Protein AF-A0A8B7P817-F1 (afdb_monomer)

pLDDT: mean 88.49, std 10.64, range [47.16, 96.56]

Solvent-accessible surface area (backbone atoms only — not comparable to full-atom values): 8022 Å² total; per-residue (Å²): 140,84,83,77,85,79,81,75,79,84,74,79,80,84,75,86,81,74,83,70,94,72,77,90,45,73,64,59,56,53,50,53,60,58,73,62,47,86,81,66,73,79,78,80,78,91,79,82,79,86,47,76,65,55,48,48,52,53,50,52,54,52,50,51,56,47,53,52,50,35,70,76,41,69,85,46,61,67,57,47,52,53,45,27,50,50,30,46,75,71,67,39,52,73,57,20,50,54,45,50,54,57,41,37,77,71,48,69,82,45,62,67,58,56,52,53,50,53,52,48,52,65,75,62,65,127

Mean predicted aligned error: 10.17 Å

Foldseek 3Di:
DDDDDDDDDDDPDDDDPPDDPDDDDPVNVVVVVVVVCVPDDDDDDDDDDDDPVSVVVVVVVVLVVLVVVCVVPVLPVVSLLVNLVVCVVVVNNVVSVVSLVSNCVNPVPDVVSVVSNVVSCVVVPD

Secondary structure (DSSP, 8-state):
--PPP-----PPPPPP-SPPSSPPPHHHHHHHHHHT-TT-PPPPP-PPP-SHHHHHHHHHHHHHHHHHHHHH-TT-HHHHHHHHHHHHHTT-HHHHHHHHHHHHHHHTT-HHHHHHHHHHHHHT--

Organism: Hyalella azteca (NCBI:txid294128)

Radius of gyration: 30.12 Å; Cα contacts (8 Å, |Δi|>4): 49; chains: 1; bounding box: 58×79×75 Å

Nearest PDB structures (foldseek):
  8c6j-assembly1_S  TM=9.158E-01  e=7.369E-11  Homo sapiens
  5yzg-assembly1_J  TM=9.350E-01  e=2.328E-10  Homo sapiens
  9fmd-assembly1_J  TM=8.862E-01  e=1.387E-10  Homo sapiens
  7w5a-assembly1_J  TM=9.325E-01  e=1.100E-09  Homo sapiens
  7w5b-assembly1_J  TM=9.325E-01  e=1.100E-09  Homo sapiens

Structure (mmCIF, N/CA/C/O backbone):
data_AF-A0A8B7P817-F1
#
_entry.id   AF-A0A8B7P817-F1
#
loop_
_atom_site.group_PDB
_atom_site.id
_atom_site.type_symbol
_atom_site.label_atom_id
_atom_site.label_alt_id
_atom_site.label_comp_id
_atom_site.label_asym_id
_atom_site.label_entity_id
_atom_site.label_seq_id
_atom_site.pdbx_PDB_ins_code
_atom_site.Cartn_x
_atom_site.Cartn_y
_atom_site.Cartn_z
_atom_site.occupancy
_atom_site.B_iso_or_equiv
_atom_site.auth_seq_id
_atom_site.auth_comp_id
_atom_site.auth_asym_id
_atom_site.auth_atom_id
_atom_site.pdbx_PDB_model_num
ATOM 1 N N . MET A 1 1 ? 13.492 56.194 -53.417 1.00 47.38 1 MET A N 1
ATOM 2 C CA . MET A 1 1 ? 14.468 55.083 -53.386 1.00 47.38 1 MET A CA 1
ATOM 3 C C . MET A 1 1 ? 14.622 54.635 -51.943 1.00 47.38 1 MET A C 1
ATOM 5 O O . MET A 1 1 ? 14.970 55.465 -51.118 1.00 47.38 1 MET A O 1
ATOM 9 N N . SER A 1 2 ? 14.296 53.388 -51.609 1.00 47.16 2 SER A N 1
ATOM 10 C CA . SER A 1 2 ? 14.519 52.856 -50.259 1.00 47.16 2 SER A CA 1
ATOM 11 C C . SER A 1 2 ? 14.999 51.415 -50.396 1.00 47.16 2 SER A C 1
ATOM 13 O O . SER A 1 2 ? 14.245 50.531 -50.804 1.00 47.16 2 SER A O 1
ATOM 15 N N . THR A 1 3 ? 16.296 51.208 -50.185 1.00 52.56 3 THR A N 1
ATOM 16 C CA . THR A 1 3 ? 16.963 49.910 -50.282 1.00 52.56 3 THR A CA 1
ATOM 17 C C . THR A 1 3 ? 16.748 49.153 -48.973 1.00 52.56 3 THR A C 1
ATOM 19 O O . THR A 1 3 ? 17.117 49.617 -47.897 1.00 52.56 3 THR A O 1
ATOM 22 N N . LYS A 1 4 ? 16.101 47.983 -49.042 1.00 60.84 4 LYS A N 1
ATOM 23 C CA . LYS A 1 4 ? 15.924 47.113 -47.871 1.00 60.84 4 LYS A CA 1
ATOM 24 C C . LYS A 1 4 ? 17.294 46.579 -47.419 1.00 60.84 4 LYS A C 1
ATOM 26 O O . LYS A 1 4 ? 18.075 46.171 -48.278 1.00 60.84 4 LYS A O 1
ATOM 31 N N . PRO A 1 5 ? 17.591 46.531 -46.108 1.00 58.53 5 PRO A N 1
ATOM 32 C CA . PRO A 1 5 ? 18.858 46.001 -45.623 1.00 58.53 5 PRO A CA 1
ATOM 33 C C . PRO A 1 5 ? 18.931 44.490 -45.874 1.00 58.53 5 PRO A C 1
ATOM 35 O O . PRO A 1 5 ? 18.114 43.713 -45.374 1.00 58.53 5 PRO A O 1
ATOM 38 N N . GLN A 1 6 ? 19.921 44.079 -46.664 1.00 66.94 6 GLN A N 1
ATOM 39 C CA . GLN A 1 6 ? 20.231 42.683 -46.951 1.00 66.94 6 GLN A CA 1
ATOM 40 C C . GLN A 1 6 ? 20.715 42.008 -45.653 1.00 66.94 6 GLN A C 1
ATOM 42 O O . GLN A 1 6 ? 21.797 42.315 -45.152 1.00 66.94 6 GLN A O 1
ATOM 47 N N . LYS A 1 7 ? 19.928 41.091 -45.072 1.00 66.19 7 LYS A N 1
ATOM 48 C CA . LYS A 1 7 ? 20.399 40.260 -43.950 1.00 66.19 7 LYS A CA 1
ATOM 49 C C . LYS A 1 7 ? 21.472 39.304 -44.469 1.00 66.19 7 LYS A C 1
ATOM 51 O O . LYS A 1 7 ? 21.165 38.388 -45.228 1.00 66.19 7 LYS A O 1
ATOM 56 N N . MET A 1 8 ? 22.720 39.522 -44.057 1.00 64.88 8 MET A N 1
ATOM 57 C CA . MET A 1 8 ? 23.827 38.627 -44.391 1.00 64.88 8 MET A CA 1
ATOM 58 C C . MET A 1 8 ? 23.585 37.237 -43.774 1.00 64.88 8 MET A C 1
ATOM 60 O O . MET A 1 8 ? 23.117 37.149 -42.631 1.00 64.88 8 MET A O 1
ATOM 64 N N . PRO A 1 9 ? 23.875 36.147 -44.504 1.00 66.50 9 PRO A N 1
ATOM 65 C CA . PRO A 1 9 ? 23.704 34.797 -43.988 1.00 66.50 9 PRO A CA 1
ATOM 66 C C . PRO A 1 9 ? 24.629 34.586 -42.784 1.00 66.50 9 PRO A C 1
ATOM 68 O O . PRO A 1 9 ? 25.803 34.951 -42.818 1.00 66.50 9 PRO A O 1
ATOM 71 N N . LYS A 1 10 ? 24.102 34.006 -41.699 1.00 71.88 10 LYS A N 1
ATOM 72 C CA . LYS A 1 10 ? 24.915 33.642 -40.531 1.00 71.88 10 LYS A CA 1
ATOM 73 C C . LYS A 1 10 ? 25.951 32.606 -40.977 1.00 71.88 10 LYS A C 1
ATOM 75 O O . LYS A 1 10 ? 25.591 31.462 -41.240 1.00 71.88 10 LYS A O 1
ATOM 80 N N . VAL A 1 11 ? 27.216 33.012 -41.078 1.00 69.06 11 VAL A N 1
ATOM 81 C CA . VAL A 1 11 ? 28.336 32.108 -41.367 1.00 69.06 11 VAL A CA 1
ATOM 82 C C . VAL A 1 11 ? 28.391 31.057 -40.258 1.00 69.06 11 VAL A C 1
ATOM 84 O O . VAL A 1 11 ? 28.377 31.397 -39.072 1.00 69.06 11 VAL A O 1
ATOM 87 N N . ALA A 1 12 ? 28.399 29.778 -40.632 1.00 74.81 12 ALA A N 1
ATOM 88 C CA . ALA A 1 12 ? 28.510 28.690 -39.672 1.00 74.81 12 ALA A CA 1
ATOM 89 C C . ALA A 1 12 ? 29.840 28.827 -38.915 1.00 74.81 12 ALA A C 1
ATOM 91 O O . ALA A 1 12 ? 30.903 28.880 -39.530 1.00 74.81 12 ALA A O 1
ATOM 92 N N . LYS A 1 13 ? 29.789 28.907 -37.580 1.00 79.81 13 LYS A N 1
ATOM 93 C CA . LYS A 1 13 ? 31.003 28.923 -36.755 1.00 79.81 13 LYS A CA 1
ATOM 94 C C . LYS A 1 13 ? 31.794 27.638 -37.012 1.00 79.81 13 LYS A C 1
ATOM 96 O O . LYS A 1 13 ? 31.255 26.543 -36.844 1.00 79.81 13 LYS A O 1
ATOM 101 N N . VAL A 1 14 ? 33.058 27.789 -37.409 1.00 83.06 14 VAL A N 1
ATOM 102 C CA . VAL A 1 14 ? 34.010 26.677 -37.507 1.00 83.06 14 VAL A CA 1
ATOM 103 C C . VAL A 1 14 ? 34.131 26.052 -36.117 1.00 83.06 14 VAL A C 1
ATOM 105 O O . VAL A 1 14 ? 34.384 26.761 -35.144 1.00 83.06 14 VAL A O 1
ATOM 108 N N . LYS A 1 15 ? 33.879 24.744 -36.008 1.00 86.25 15 LYS A N 1
ATOM 109 C CA . LYS A 1 15 ? 34.010 24.005 -34.746 1.00 86.25 15 LYS A CA 1
ATOM 110 C C . LYS A 1 15 ? 35.463 23.587 -34.565 1.00 86.25 15 LYS A C 1
ATOM 112 O O . LYS A 1 15 ? 36.050 23.044 -35.502 1.00 86.25 15 LYS A O 1
ATOM 117 N N . ASP A 1 16 ? 36.003 23.815 -33.375 1.00 85.31 16 ASP A N 1
ATOM 118 C CA . ASP A 1 16 ? 37.296 23.261 -32.991 1.00 85.31 16 ASP A CA 1
ATOM 119 C C . ASP A 1 16 ? 37.202 21.725 -32.911 1.00 85.31 16 ASP A C 1
ATOM 121 O O . ASP A 1 16 ? 36.180 21.174 -32.494 1.00 85.31 16 ASP A O 1
ATOM 125 N N . LYS A 1 17 ? 38.244 21.049 -33.395 1.00 87.12 17 LYS A N 1
ATOM 126 C CA . LYS A 1 17 ? 38.389 19.585 -33.433 1.00 87.12 17 LYS A CA 1
ATOM 127 C C . LYS A 1 17 ? 39.602 19.112 -32.624 1.00 87.12 17 LYS A C 1
ATOM 129 O O . LYS A 1 17 ? 40.019 17.966 -32.781 1.00 87.12 17 LYS A O 1
ATOM 134 N N . SER A 1 18 ? 40.189 19.990 -31.811 1.00 91.12 18 SER A N 1
ATOM 135 C CA . SER A 1 18 ? 41.181 19.610 -30.811 1.00 91.12 18 SER A CA 1
ATOM 136 C C . SER A 1 18 ? 40.632 18.488 -29.904 1.00 91.12 18 SER A C 1
ATOM 138 O O . SER A 1 18 ? 39.419 18.403 -29.6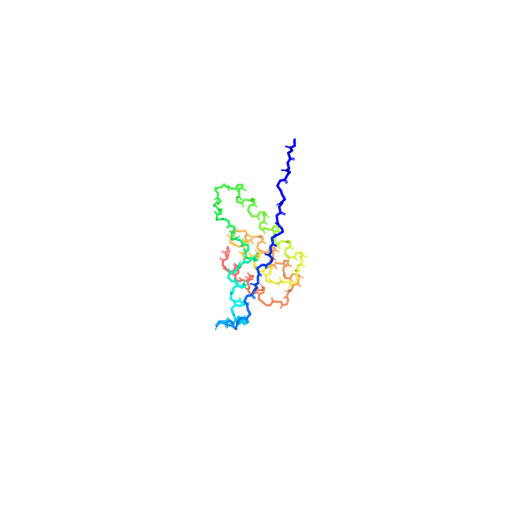75 1.00 91.12 18 SER A O 1
ATOM 140 N N . PRO A 1 19 ? 41.484 17.554 -29.440 1.00 86.38 19 PRO A N 1
ATOM 141 C CA . PRO A 1 19 ? 41.045 16.484 -28.552 1.00 86.38 19 PRO A CA 1
ATOM 142 C C . PRO A 1 19 ? 40.542 17.067 -27.226 1.00 86.38 19 PRO A C 1
ATOM 144 O O . PRO A 1 19 ? 41.199 17.913 -26.626 1.00 86.38 19 PRO A O 1
ATOM 147 N N . ALA A 1 20 ? 39.381 16.601 -26.762 1.00 86.56 20 ALA A N 1
ATOM 148 C CA . ALA A 1 20 ? 38.823 17.032 -25.485 1.00 86.56 20 ALA A CA 1
ATOM 149 C C . ALA A 1 20 ? 39.685 16.541 -24.308 1.00 86.56 20 ALA A C 1
ATOM 151 O O . ALA A 1 20 ? 40.033 15.360 -24.243 1.00 86.56 20 ALA A O 1
ATOM 152 N N . GLU A 1 21 ? 39.968 17.434 -23.357 1.00 89.25 21 GLU A N 1
ATOM 153 C CA . GLU A 1 21 ? 40.733 17.128 -22.136 1.00 89.25 21 GLU A CA 1
ATOM 154 C C . GLU A 1 21 ? 40.037 16.075 -21.262 1.00 89.25 21 GLU A C 1
ATOM 156 O O . GLU A 1 21 ? 40.686 15.204 -20.688 1.00 89.25 21 GLU A O 1
ATOM 161 N N . MET A 1 22 ? 38.703 16.120 -21.204 1.00 88.31 22 MET A N 1
ATOM 162 C CA . MET A 1 22 ? 37.877 15.140 -20.506 1.00 88.31 22 MET A CA 1
ATOM 163 C C . MET A 1 22 ? 37.048 14.337 -21.500 1.00 88.31 22 MET A C 1
ATOM 165 O O . MET A 1 22 ? 36.255 14.887 -22.265 1.00 88.31 22 MET A O 1
ATOM 169 N N . GLN A 1 23 ? 37.211 13.019 -21.457 1.00 91.25 23 GLN A N 1
ATOM 170 C CA . GLN A 1 23 ? 36.410 12.094 -22.247 1.00 91.25 23 GLN A CA 1
ATOM 171 C C . GLN A 1 23 ? 35.123 11.759 -21.499 1.00 91.25 23 GLN A C 1
ATOM 173 O O . GLN A 1 23 ? 35.146 11.456 -20.306 1.00 91.25 23 GLN A O 1
ATOM 178 N N . ILE A 1 24 ? 33.999 11.790 -22.210 1.00 88.81 24 ILE A N 1
ATOM 179 C CA . ILE A 1 24 ? 32.706 11.400 -21.649 1.00 88.81 24 ILE A CA 1
ATOM 180 C C . ILE A 1 24 ? 32.750 9.897 -21.370 1.00 88.81 24 ILE A C 1
ATOM 182 O O . ILE A 1 24 ? 32.951 9.093 -22.282 1.00 88.81 24 ILE A O 1
ATOM 186 N N . THR A 1 25 ? 32.559 9.515 -20.109 1.00 95.31 25 THR A N 1
ATOM 187 C CA . THR A 1 25 ? 32.518 8.109 -19.698 1.00 95.31 25 THR A CA 1
ATOM 188 C C . THR A 1 25 ? 31.082 7.596 -19.639 1.00 95.31 25 THR A C 1
ATOM 190 O O . THR A 1 25 ? 30.128 8.357 -19.462 1.00 95.31 25 THR A O 1
ATOM 193 N N . ALA A 1 26 ? 30.914 6.274 -19.736 1.00 93.75 26 ALA A N 1
ATOM 194 C CA . ALA A 1 26 ? 29.609 5.646 -19.532 1.00 93.75 26 ALA A CA 1
ATOM 195 C C . ALA A 1 26 ? 29.049 5.932 -18.125 1.00 93.75 26 ALA A C 1
ATOM 197 O O . ALA A 1 26 ? 27.850 6.141 -17.972 1.00 93.75 26 ALA A O 1
ATOM 198 N N . GLU A 1 27 ? 29.911 6.006 -17.106 1.00 94.31 27 GLU A N 1
ATOM 199 C CA . GLU A 1 27 ? 29.503 6.352 -15.741 1.00 94.31 27 GLU A CA 1
ATOM 200 C C . GLU A 1 27 ? 28.916 7.765 -15.664 1.00 94.31 27 GLU A C 1
ATOM 202 O O . GLU A 1 27 ? 27.873 7.959 -15.041 1.00 94.31 27 GLU A O 1
ATOM 207 N N . GLN A 1 28 ? 29.548 8.743 -16.320 1.00 93.50 28 GLN A N 1
ATOM 208 C CA . GLN A 1 28 ? 29.078 10.128 -16.320 1.00 93.50 28 GLN A CA 1
ATOM 209 C C . GLN A 1 28 ? 27.682 10.242 -16.942 1.00 93.50 28 GLN A C 1
ATOM 211 O O . GLN A 1 28 ? 26.809 10.891 -16.370 1.00 93.50 28 GLN A O 1
ATOM 216 N N . LEU A 1 29 ? 27.448 9.545 -18.057 1.00 92.88 29 LEU A N 1
ATOM 217 C CA . LEU A 1 29 ? 26.137 9.499 -18.707 1.00 92.88 29 LEU A CA 1
ATOM 218 C C . LEU A 1 29 ? 25.070 8.866 -17.805 1.00 92.88 29 LEU A C 1
ATOM 220 O O . LEU A 1 29 ? 23.964 9.390 -17.698 1.00 92.88 29 LEU A O 1
ATOM 224 N N . LEU A 1 30 ? 25.394 7.754 -17.139 1.00 92.94 30 LEU A N 1
ATOM 225 C CA . LEU A 1 30 ? 24.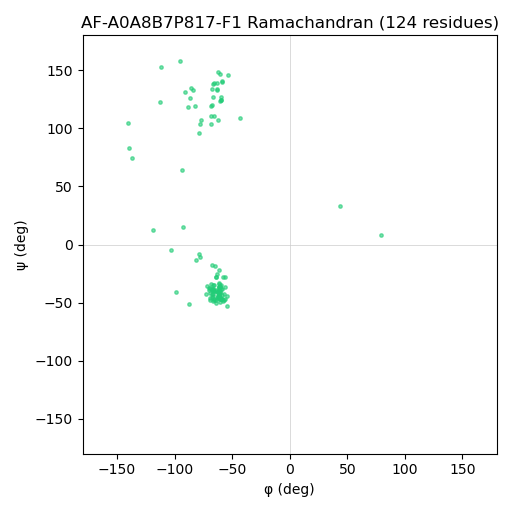458 7.060 -16.249 1.00 92.94 30 LEU A CA 1
ATOM 226 C C . LEU A 1 30 ? 24.154 7.868 -14.979 1.00 92.94 30 LEU A C 1
ATOM 228 O O . LEU A 1 30 ? 23.013 7.875 -14.516 1.00 92.94 30 LEU A O 1
ATOM 232 N N . ARG A 1 31 ? 25.151 8.571 -14.430 1.00 93.94 31 ARG A N 1
ATOM 233 C CA . ARG A 1 31 ? 24.989 9.466 -13.278 1.00 93.94 31 ARG A CA 1
ATOM 234 C C . ARG A 1 31 ? 24.065 10.631 -13.615 1.00 93.94 31 ARG A C 1
ATOM 236 O O . ARG A 1 31 ? 23.086 10.838 -12.907 1.00 93.94 31 ARG A O 1
ATOM 243 N N . GLU A 1 32 ? 24.324 11.321 -14.723 1.00 93.94 32 GLU A N 1
ATOM 244 C CA . GLU A 1 32 ? 23.502 12.450 -15.165 1.00 93.94 32 GLU A CA 1
ATOM 245 C C . GLU A 1 32 ? 22.073 12.002 -15.509 1.00 93.94 32 GLU A C 1
ATOM 247 O O . GLU A 1 32 ? 21.102 12.666 -15.152 1.00 93.94 32 GLU A O 1
ATOM 252 N N . ALA A 1 33 ? 21.917 10.838 -16.150 1.00 90.44 33 ALA A N 1
ATOM 253 C CA . ALA A 1 33 ? 20.601 10.268 -16.430 1.00 90.44 33 ALA A CA 1
ATOM 254 C C . ALA A 1 33 ? 19.805 9.988 -15.145 1.00 90.44 33 ALA A C 1
ATOM 256 O O . ALA A 1 33 ? 18.609 10.274 -15.097 1.00 90.44 33 ALA A O 1
ATOM 257 N N . LYS A 1 34 ? 20.464 9.472 -14.098 1.00 89.88 34 LYS A N 1
ATOM 258 C CA . LYS A 1 34 ? 19.840 9.236 -12.791 1.00 89.88 34 LYS A CA 1
ATOM 259 C C . LYS A 1 34 ? 19.469 10.546 -12.090 1.00 89.88 34 LYS A C 1
ATOM 261 O O . LYS A 1 34 ? 18.362 10.646 -11.575 1.00 89.88 34 LYS A O 1
ATOM 266 N N . GLU A 1 35 ? 20.361 11.535 -12.086 1.00 90.25 35 GLU A N 1
ATOM 267 C CA . GLU A 1 35 ? 20.148 12.840 -11.436 1.00 90.25 35 GLU A CA 1
ATOM 268 C C . GLU A 1 35 ? 19.001 13.643 -12.052 1.00 90.25 35 GLU A C 1
ATOM 270 O O . GLU A 1 35 ? 18.358 14.431 -11.365 1.00 90.25 35 GLU A O 1
ATOM 275 N N . ARG A 1 36 ? 18.711 13.436 -13.340 1.00 87.94 36 ARG A N 1
ATOM 276 C CA . ARG A 1 36 ? 17.586 14.102 -14.005 1.00 87.94 36 ARG A CA 1
ATOM 277 C C . ARG A 1 36 ? 16.217 13.654 -13.487 1.00 87.94 36 ARG A C 1
ATOM 279 O O . ARG A 1 36 ? 15.250 14.355 -13.766 1.00 87.94 36 ARG A O 1
ATOM 286 N N . GLU A 1 37 ? 16.125 12.507 -12.801 1.00 80.75 37 GLU A N 1
ATOM 287 C CA . GLU A 1 37 ? 14.919 12.005 -12.114 1.00 80.75 37 GLU A CA 1
ATOM 288 C C . GLU A 1 37 ? 13.603 12.140 -12.918 1.00 80.75 37 GLU A C 1
ATOM 290 O O . GLU A 1 37 ? 12.529 12.319 -12.350 1.00 80.75 37 GLU A O 1
ATOM 295 N N . LEU A 1 38 ? 13.661 12.026 -14.253 1.00 79.50 38 LEU A N 1
ATOM 296 C CA . LEU A 1 38 ? 12.553 12.405 -15.151 1.00 79.50 38 LEU A CA 1
ATOM 297 C C . LEU A 1 38 ? 11.261 11.601 -14.927 1.00 79.50 38 LEU A C 1
ATOM 299 O O . LEU A 1 38 ? 10.182 12.048 -15.308 1.00 79.50 38 LEU A O 1
ATOM 303 N N . GLU A 1 39 ? 11.373 10.416 -14.328 1.00 80.88 39 GLU A N 1
ATOM 304 C CA . GLU A 1 39 ? 10.261 9.491 -14.091 1.00 80.88 39 GLU A CA 1
ATOM 305 C C . GLU A 1 39 ? 9.767 9.492 -12.636 1.00 80.88 39 GLU A C 1
ATOM 307 O O . GLU A 1 39 ? 8.776 8.828 -12.319 1.00 80.88 39 GLU A O 1
ATOM 312 N N . ILE A 1 40 ? 10.426 10.223 -11.730 1.00 82.12 40 ILE A N 1
ATOM 313 C CA . ILE A 1 40 ? 10.018 10.259 -10.327 1.00 82.12 40 ILE A CA 1
ATOM 314 C C . ILE A 1 40 ? 8.805 11.175 -10.200 1.00 82.12 40 ILE A C 1
ATOM 316 O O . ILE A 1 40 ? 8.897 12.401 -10.218 1.00 82.12 40 ILE A O 1
ATOM 320 N N . VAL A 1 41 ? 7.633 10.562 -10.048 1.00 82.56 41 VAL A N 1
ATOM 321 C CA . VAL A 1 41 ? 6.411 11.294 -9.713 1.00 82.56 41 VAL A CA 1
ATOM 322 C C . VAL A 1 41 ? 6.574 11.867 -8.300 1.00 82.56 41 VAL A C 1
ATOM 324 O O . VAL A 1 41 ? 6.869 11.098 -7.377 1.00 82.56 41 VAL A O 1
ATOM 327 N N . PRO A 1 42 ? 6.379 13.186 -8.090 1.00 84.69 42 PRO A N 1
ATOM 328 C CA . PRO A 1 42 ? 6.471 13.763 -6.758 1.00 84.69 42 PRO A CA 1
ATOM 329 C C . PRO A 1 42 ? 5.461 13.088 -5.829 1.00 84.69 42 PRO A C 1
ATOM 331 O O . PRO A 1 42 ? 4.326 12.791 -6.216 1.00 84.69 42 PRO A O 1
ATOM 334 N N . ALA A 1 43 ? 5.877 12.838 -4.587 1.00 84.69 43 ALA A N 1
ATOM 335 C CA . ALA A 1 43 ? 4.999 12.235 -3.597 1.00 84.69 43 ALA A CA 1
ATOM 336 C C . ALA A 1 43 ? 3.749 13.114 -3.385 1.00 84.69 43 ALA A C 1
ATOM 338 O O . ALA A 1 43 ? 3.860 14.344 -3.357 1.00 84.69 43 ALA A O 1
ATOM 339 N N . PRO A 1 44 ? 2.557 12.512 -3.215 1.00 86.19 44 PRO A N 1
ATOM 340 C CA . PRO A 1 44 ? 1.346 13.278 -2.962 1.00 86.19 44 PRO A CA 1
ATOM 341 C C . PRO A 1 44 ? 1.476 14.096 -1.663 1.00 86.19 44 PRO A C 1
ATOM 343 O O . PRO A 1 44 ? 2.111 13.636 -0.705 1.00 86.19 44 PRO A O 1
ATOM 346 N N . PRO A 1 45 ? 0.866 15.294 -1.596 1.00 89.88 45 PRO A N 1
ATOM 347 C CA . PRO A 1 45 ? 0.918 16.132 -0.404 1.00 89.88 45 PRO A CA 1
ATOM 348 C C . PRO A 1 45 ? 0.263 15.431 0.795 1.00 89.88 45 PRO A C 1
ATOM 350 O O . PRO A 1 45 ? -0.687 14.659 0.650 1.00 89.88 45 PRO A O 1
ATOM 353 N N . ARG A 1 46 ? 0.761 15.711 2.007 1.00 86.31 46 ARG A N 1
ATOM 354 C CA . ARG A 1 46 ? 0.195 15.164 3.249 1.00 86.31 46 ARG A CA 1
ATOM 355 C C . ARG A 1 46 ? -1.188 15.770 3.502 1.00 86.31 46 ARG A C 1
ATOM 357 O O . ARG A 1 46 ? -1.286 16.907 3.953 1.00 86.31 46 ARG A O 1
ATOM 364 N N . GLN A 1 47 ? -2.240 15.003 3.242 1.00 83.12 47 GLN A N 1
ATOM 365 C CA . GLN A 1 47 ? -3.617 15.387 3.545 1.00 83.12 47 GLN A CA 1
ATOM 366 C C . GLN A 1 47 ? -3.959 14.991 4.989 1.00 83.12 47 GLN A C 1
ATOM 368 O O . GLN A 1 47 ? -3.773 13.838 5.379 1.00 83.12 47 GLN A O 1
ATOM 373 N N . LYS A 1 48 ? -4.430 15.948 5.793 1.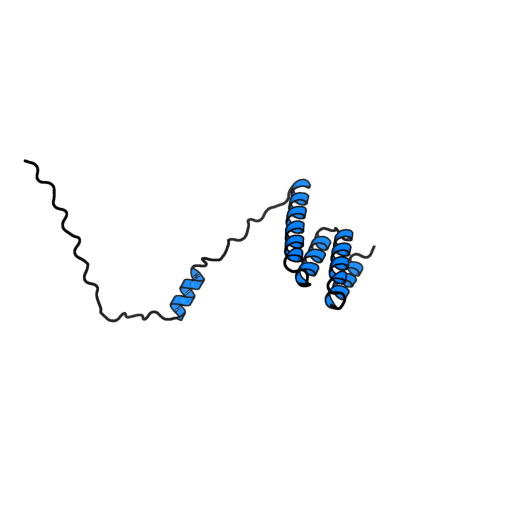00 87.06 48 LYS A N 1
ATOM 374 C CA . LYS A 1 48 ? -5.013 15.675 7.113 1.00 87.06 48 LYS A CA 1
ATOM 375 C C . LYS A 1 48 ? -6.513 15.479 6.922 1.00 87.06 48 LYS A C 1
ATOM 377 O O . LYS A 1 48 ? -7.127 16.291 6.247 1.00 87.06 48 LYS A O 1
ATOM 382 N N . ILE A 1 49 ? -7.056 14.411 7.491 1.00 87.75 49 ILE A N 1
ATOM 383 C CA . ILE A 1 49 ? -8.492 14.120 7.462 1.00 87.75 49 ILE A CA 1
ATOM 384 C C . ILE A 1 49 ? -9.102 14.819 8.676 1.00 87.75 49 ILE A C 1
ATOM 386 O O . ILE A 1 49 ? -8.679 14.529 9.799 1.00 87.75 49 ILE A O 1
ATOM 390 N N . ALA A 1 50 ? -10.019 15.759 8.454 1.00 88.19 50 ALA A N 1
ATOM 391 C CA . ALA A 1 50 ? -10.657 16.525 9.524 1.00 88.19 50 ALA A CA 1
ATOM 392 C C . ALA A 1 50 ? -12.038 15.961 9.874 1.00 88.19 50 ALA A C 1
ATOM 394 O O . ALA A 1 50 ? -12.358 15.808 11.054 1.00 88.19 50 ALA A O 1
ATOM 395 N N . ASP A 1 51 ? -12.805 15.579 8.850 1.00 92.62 51 ASP A N 1
ATOM 396 C CA . ASP A 1 51 ? -14.223 15.262 8.992 1.00 92.62 51 ASP A CA 1
ATOM 397 C C . ASP A 1 51 ? -14.525 13.767 8.776 1.00 92.62 51 ASP A C 1
ATOM 399 O O . ASP A 1 51 ? -13.812 13.063 8.046 1.00 92.62 51 ASP A O 1
ATOM 403 N N . PRO A 1 52 ? -15.600 13.232 9.389 1.00 91.12 52 PRO A N 1
ATOM 404 C CA . PRO A 1 52 ? -15.983 11.830 9.220 1.00 91.12 52 PRO A CA 1
ATOM 405 C C . PRO A 1 52 ? -16.376 11.486 7.775 1.00 91.12 52 PRO A C 1
ATOM 407 O O . PRO A 1 52 ? -16.190 10.343 7.356 1.00 91.12 52 PRO A O 1
ATOM 410 N N . GLU A 1 53 ? -16.885 12.450 7.006 1.00 91.88 53 GLU A N 1
ATOM 411 C CA . GLU A 1 53 ? -17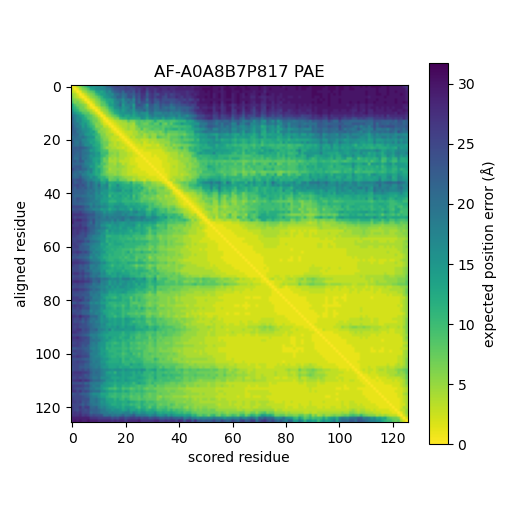.211 12.275 5.586 1.00 91.88 53 GLU A CA 1
ATOM 412 C C . GLU A 1 53 ? -15.940 12.107 4.740 1.00 91.88 53 GLU A C 1
ATOM 414 O O . GLU A 1 53 ? -15.816 11.130 3.998 1.00 91.88 53 GLU A O 1
ATOM 419 N N . GLU A 1 54 ? -14.926 12.949 4.960 1.00 91.06 54 GLU A N 1
ATOM 420 C CA . GLU A 1 54 ? -13.609 12.806 4.324 1.00 91.06 54 GLU A CA 1
ATOM 4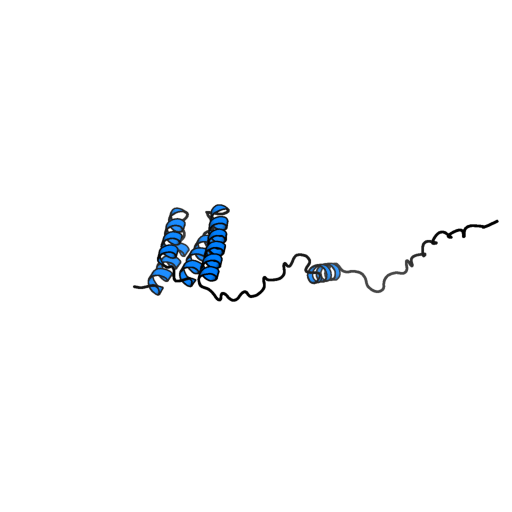21 C C . GLU A 1 54 ? -12.959 11.452 4.652 1.00 91.06 54 GLU A C 1
ATOM 423 O O . GLU A 1 54 ? -12.345 10.809 3.792 1.00 91.06 54 GLU A O 1
ATOM 428 N N . LEU A 1 55 ? -13.114 10.972 5.894 1.00 91.25 55 LEU A N 1
ATOM 429 C CA . LEU A 1 55 ? -12.628 9.650 6.291 1.00 91.25 55 LEU A CA 1
ATOM 430 C C . LEU A 1 55 ? -13.324 8.534 5.500 1.00 91.25 55 LEU A C 1
ATOM 432 O O . LEU A 1 55 ? -12.675 7.564 5.092 1.00 91.25 55 LEU A O 1
ATOM 436 N N . GLN A 1 56 ? -14.634 8.648 5.277 1.00 91.94 56 GLN A N 1
ATOM 437 C CA . GLN A 1 56 ? -15.389 7.678 4.485 1.00 91.94 56 GLN A CA 1
ATOM 438 C C . GLN A 1 56 ? -14.978 7.698 3.013 1.00 91.94 56 GLN A C 1
ATOM 440 O O . GLN A 1 56 ? -14.767 6.626 2.437 1.00 91.94 56 GLN A O 1
ATOM 445 N N . GLU A 1 57 ? -14.783 8.876 2.420 1.00 93.06 57 GLU A N 1
ATOM 446 C CA . GLU A 1 57 ? -14.281 9.001 1.050 1.00 93.06 57 GLU A CA 1
ATOM 447 C C . GLU A 1 57 ? -12.885 8.392 0.898 1.00 93.06 57 GLU A C 1
ATOM 449 O O . GLU A 1 57 ? -12.635 7.604 -0.024 1.00 93.06 57 GLU A O 1
ATOM 454 N N . TYR A 1 58 ? -11.983 8.684 1.840 1.00 92.44 58 TYR A N 1
ATOM 455 C CA . TYR A 1 58 ? -10.651 8.087 1.878 1.00 92.44 58 TYR A CA 1
ATOM 456 C C . TYR A 1 58 ? -10.734 6.556 1.938 1.00 92.44 58 TYR A C 1
ATOM 458 O O . TYR A 1 58 ? -10.090 5.862 1.142 1.00 92.44 58 TYR A O 1
ATOM 466 N N . ARG A 1 59 ? -11.571 6.014 2.834 1.00 93.75 59 ARG A N 1
ATOM 467 C CA . ARG A 1 59 ? -11.799 4.567 2.960 1.00 93.75 59 ARG A CA 1
ATOM 468 C C . ARG A 1 59 ? -12.344 3.974 1.664 1.00 93.75 59 ARG A C 1
ATOM 470 O O . ARG A 1 59 ? -11.836 2.948 1.215 1.00 93.75 59 ARG A O 1
ATOM 477 N N . LEU A 1 60 ? -13.334 4.606 1.036 1.00 94.75 60 LEU A N 1
ATOM 478 C CA . LEU A 1 60 ? -13.925 4.138 -0.219 1.00 94.75 60 LEU A CA 1
ATOM 479 C C . LEU A 1 60 ? -12.888 4.110 -1.349 1.00 94.75 60 LEU A C 1
ATOM 481 O O . LEU A 1 60 ? -12.764 3.104 -2.052 1.00 94.75 60 LEU A O 1
ATOM 485 N N . LYS A 1 61 ? -12.099 5.179 -1.490 1.00 95.19 61 LYS A N 1
ATOM 486 C CA . LYS A 1 61 ? -11.041 5.283 -2.501 1.00 95.19 61 LYS A CA 1
ATOM 487 C C . LYS A 1 61 ? -9.976 4.202 -2.314 1.00 95.19 61 LYS A C 1
ATOM 489 O O . LYS A 1 61 ? -9.580 3.554 -3.283 1.00 95.19 61 LYS A O 1
ATOM 494 N N . LYS A 1 62 ? -9.533 3.972 -1.073 1.00 95.00 62 LYS A N 1
ATOM 495 C CA . LYS A 1 62 ? -8.538 2.937 -0.749 1.00 95.00 62 LYS A CA 1
ATOM 496 C C . LYS A 1 62 ? -9.085 1.529 -0.981 1.00 95.00 62 LYS A C 1
ATOM 498 O O . LYS A 1 62 ? -8.398 0.732 -1.615 1.00 95.00 62 LYS A O 1
ATOM 503 N N . ARG A 1 63 ? -10.325 1.247 -0.563 1.00 96.00 63 ARG A N 1
ATOM 504 C CA . ARG A 1 63 ? -11.007 -0.034 -0.829 1.00 96.00 63 ARG A CA 1
ATOM 505 C C . ARG A 1 63 ? -11.110 -0.318 -2.318 1.00 96.00 63 ARG A C 1
ATOM 507 O O . ARG A 1 63 ? -10.718 -1.395 -2.749 1.00 96.00 63 ARG A O 1
ATOM 514 N N . ARG A 1 64 ? -11.558 0.662 -3.112 1.00 96.38 64 ARG A N 1
ATOM 515 C CA . ARG A 1 64 ? -11.622 0.528 -4.574 1.00 96.38 64 ARG A CA 1
ATOM 516 C C . ARG A 1 64 ? -10.253 0.169 -5.153 1.00 96.38 64 ARG A C 1
ATOM 518 O O . ARG A 1 64 ? -10.166 -0.769 -5.931 1.00 96.38 64 ARG A O 1
ATOM 525 N N . ALA A 1 65 ? -9.188 0.854 -4.735 1.00 96.12 65 ALA A N 1
ATOM 526 C CA . ALA A 1 65 ? -7.840 0.560 -5.217 1.00 96.12 65 ALA A CA 1
ATOM 527 C C . ALA A 1 65 ? -7.383 -0.874 -4.882 1.00 96.12 65 ALA A C 1
ATOM 529 O O . ALA A 1 65 ? -6.782 -1.537 -5.727 1.00 96.12 65 ALA A O 1
ATOM 530 N N . PHE A 1 66 ? -7.677 -1.373 -3.676 1.00 96.44 66 PHE A N 1
ATOM 531 C CA . PHE A 1 66 ? -7.378 -2.761 -3.313 1.00 96.44 66 PHE A CA 1
ATOM 532 C C . PHE A 1 66 ? -8.197 -3.765 -4.126 1.00 96.44 66 PHE A C 1
ATOM 534 O O . PHE A 1 66 ? -7.620 -4.688 -4.696 1.00 96.44 66 PHE A O 1
ATOM 541 N N . GLU A 1 67 ? -9.509 -3.562 -4.239 1.00 95.75 67 GLU A N 1
ATOM 542 C CA . GLU A 1 67 ? -10.393 -4.433 -5.021 1.00 95.75 67 GLU A CA 1
ATOM 543 C C . GLU A 1 67 ? -10.009 -4.452 -6.505 1.00 95.75 67 GLU A C 1
ATOM 545 O O . GLU A 1 67 ? -9.996 -5.511 -7.129 1.00 95.75 67 GLU A O 1
ATOM 550 N N . ASP A 1 68 ? -9.618 -3.313 -7.078 1.00 96.38 68 ASP A N 1
ATOM 551 C CA . ASP A 1 68 ? -9.145 -3.247 -8.461 1.00 96.38 68 ASP A CA 1
ATOM 552 C C . ASP A 1 68 ? -7.810 -3.988 -8.638 1.00 96.38 68 ASP A C 1
ATOM 554 O O . ASP A 1 68 ? -7.619 -4.684 -9.638 1.00 96.38 68 ASP A O 1
ATOM 558 N N . ASN A 1 69 ? -6.896 -3.905 -7.664 1.00 95.31 69 ASN A N 1
ATOM 559 C CA . ASN A 1 69 ? -5.646 -4.673 -7.680 1.00 95.31 69 ASN A CA 1
ATOM 560 C C . ASN A 1 69 ? -5.893 -6.183 -7.570 1.00 95.31 69 ASN A C 1
ATOM 562 O O . ASN A 1 69 ? -5.242 -6.962 -8.268 1.00 95.31 69 ASN A O 1
ATOM 566 N N . ILE A 1 70 ? -6.848 -6.596 -6.736 1.00 94.94 70 ILE A N 1
ATOM 567 C CA . ILE A 1 70 ? -7.271 -7.994 -6.605 1.00 94.94 70 ILE A CA 1
ATOM 568 C C . ILE A 1 70 ? -7.956 -8.469 -7.890 1.00 94.94 70 ILE A C 1
ATOM 570 O O . ILE A 1 70 ? -7.692 -9.576 -8.352 1.00 94.94 70 ILE A O 1
ATOM 574 N N . ARG A 1 71 ? -8.787 -7.633 -8.523 1.00 94.75 71 ARG A N 1
ATOM 575 C CA . ARG A 1 71 ? -9.436 -7.961 -9.800 1.00 94.75 71 ARG A CA 1
ATOM 576 C C . ARG A 1 71 ? -8.412 -8.164 -10.915 1.00 94.75 71 ARG A C 1
ATOM 578 O O . ARG A 1 71 ? -8.561 -9.087 -11.707 1.00 94.75 71 ARG A O 1
ATOM 585 N N . LYS A 1 72 ? -7.373 -7.323 -10.969 1.00 94.50 72 LYS A N 1
ATOM 586 C CA . LYS A 1 72 ? -6.282 -7.443 -11.951 1.00 94.50 72 LYS A CA 1
ATOM 587 C C . LYS A 1 72 ? -5.394 -8.657 -11.694 1.00 94.50 72 LYS A C 1
ATOM 589 O O . LYS A 1 72 ? -4.957 -9.297 -12.642 1.00 94.50 72 LYS A O 1
ATOM 594 N N . ASN A 1 73 ? -5.100 -8.959 -10.430 1.00 92.38 73 ASN A N 1
ATOM 595 C CA . ASN A 1 73 ? -4.229 -10.067 -10.058 1.00 92.38 73 ASN A CA 1
ATOM 596 C C . ASN A 1 73 ? -4.774 -10.806 -8.831 1.00 92.38 73 ASN A C 1
ATOM 598 O O . ASN A 1 73 ? -4.354 -10.567 -7.695 1.00 92.38 73 ASN A O 1
ATOM 602 N N . ARG A 1 74 ? -5.715 -11.720 -9.091 1.00 91.31 74 ARG A N 1
ATOM 603 C CA . ARG A 1 74 ? -6.449 -12.449 -8.050 1.00 91.31 74 ARG A CA 1
ATOM 604 C C . ARG A 1 74 ? -5.570 -13.426 -7.272 1.00 91.31 74 ARG A C 1
ATOM 606 O O . ARG A 1 74 ? -5.782 -13.588 -6.078 1.00 91.31 74 ARG A O 1
ATOM 613 N N . GLY A 1 75 ? -4.578 -14.038 -7.920 1.00 90.31 75 GLY A N 1
ATOM 614 C CA . GLY A 1 75 ? -3.679 -15.017 -7.295 1.00 90.31 75 GLY A CA 1
ATOM 615 C C . GLY A 1 75 ? -2.582 -14.405 -6.419 1.00 90.31 75 GLY A C 1
ATOM 616 O O . GLY A 1 75 ? -1.905 -15.119 -5.684 1.00 90.31 75 GLY A O 1
ATOM 617 N N . ASN A 1 76 ? -2.379 -13.085 -6.465 1.00 92.75 76 ASN A N 1
ATOM 618 C CA . ASN A 1 76 ? -1.338 -12.449 -5.666 1.00 92.75 76 ASN A CA 1
ATOM 619 C C . ASN A 1 76 ? -1.779 -12.268 -4.206 1.00 92.75 76 ASN A C 1
ATOM 621 O O . ASN A 1 76 ? -2.394 -11.264 -3.838 1.00 92.75 76 ASN A O 1
ATOM 625 N N . VAL A 1 77 ? -1.379 -13.217 -3.359 1.00 92.38 77 VAL A N 1
ATOM 626 C CA . VAL A 1 77 ? -1.648 -13.232 -1.910 1.00 92.38 77 VAL A CA 1
ATOM 627 C C . VAL A 1 77 ? -1.140 -11.969 -1.198 1.00 92.38 77 VAL A C 1
ATOM 629 O O . VAL A 1 77 ? -1.744 -11.532 -0.222 1.00 92.38 77 VAL A O 1
ATOM 632 N N . SER A 1 78 ? -0.098 -11.297 -1.707 1.00 94.25 78 SER A N 1
ATOM 633 C CA . SER A 1 78 ? 0.386 -10.038 -1.117 1.00 94.25 78 SER A CA 1
ATOM 634 C C . SER A 1 78 ? -0.673 -8.931 -1.150 1.00 94.25 78 SER A C 1
ATOM 636 O O . SER A 1 78 ? -0.769 -8.149 -0.203 1.00 94.25 78 SER A O 1
ATOM 638 N N . ASN A 1 79 ? -1.488 -8.870 -2.209 1.00 95.31 79 ASN A N 1
ATOM 639 C CA . ASN A 1 79 ? -2.556 -7.875 -2.322 1.00 95.31 79 ASN A CA 1
ATOM 640 C C . ASN A 1 79 ? -3.650 -8.123 -1.280 1.00 95.31 79 ASN A C 1
ATOM 642 O O . ASN A 1 79 ? -4.081 -7.178 -0.621 1.00 95.31 79 ASN A O 1
ATOM 646 N N . TRP A 1 80 ? -4.028 -9.389 -1.087 1.00 95.50 80 TRP A N 1
ATOM 647 C CA . TRP A 1 80 ? -4.980 -9.806 -0.059 1.00 95.50 80 TRP A CA 1
ATOM 648 C C . TRP A 1 80 ? -4.478 -9.468 1.346 1.00 95.50 80 TRP A C 1
ATOM 650 O O . TRP A 1 80 ? -5.176 -8.794 2.094 1.00 95.50 80 TRP A O 1
ATOM 660 N N . LEU A 1 81 ? -3.231 -9.827 1.673 1.00 95.12 81 LEU A N 1
ATOM 661 C CA . LEU A 1 81 ? -2.637 -9.544 2.984 1.00 95.12 81 LEU A CA 1
ATOM 662 C C . LEU A 1 81 ? -2.551 -8.042 3.284 1.00 95.12 81 LEU A C 1
ATOM 664 O O . LEU A 1 81 ? -2.868 -7.611 4.393 1.00 95.12 81 LEU A O 1
ATOM 668 N N . LYS A 1 82 ? -2.142 -7.226 2.302 1.00 96.19 82 LYS A N 1
ATOM 669 C CA . LYS A 1 82 ? -2.102 -5.763 2.454 1.00 96.19 82 LYS A CA 1
ATOM 670 C C . LYS A 1 82 ? -3.499 -5.183 2.656 1.00 96.19 82 LYS A C 1
ATOM 672 O O . LYS A 1 82 ? -3.646 -4.257 3.451 1.00 96.19 82 LYS A O 1
ATOM 677 N N . TYR A 1 83 ? -4.501 -5.715 1.954 1.00 96.56 83 TYR A N 1
ATOM 678 C CA . TYR A 1 83 ? -5.871 -5.240 2.086 1.00 96.56 83 TYR A CA 1
ATOM 679 C C . TYR A 1 83 ? -6.460 -5.599 3.457 1.00 96.56 83 TYR A C 1
ATOM 681 O O . TYR A 1 83 ? -6.952 -4.710 4.151 1.00 96.56 83 TYR A O 1
ATOM 689 N N . SER A 1 84 ? -6.322 -6.854 3.897 1.00 95.19 84 SER A N 1
ATOM 690 C CA . SER A 1 84 ? -6.788 -7.288 5.218 1.00 95.19 84 SER A CA 1
ATOM 691 C C . SER A 1 84 ? -6.127 -6.505 6.352 1.00 95.19 84 SER A C 1
ATOM 693 O O . SER A 1 84 ? -6.817 -6.054 7.262 1.00 95.19 84 SER A O 1
ATOM 695 N N . LYS A 1 85 ? -4.806 -6.285 6.277 1.00 94.88 85 LYS A N 1
ATOM 696 C CA . LYS A 1 85 ? -4.076 -5.477 7.266 1.00 94.88 85 LYS A CA 1
ATOM 697 C C . LYS A 1 85 ? -4.577 -4.030 7.304 1.00 94.88 85 LYS A C 1
ATOM 699 O O . LYS A 1 85 ? -4.700 -3.451 8.374 1.00 94.88 85 LYS A O 1
ATOM 704 N N . TRP A 1 86 ? -4.879 -3.439 6.149 1.00 96.31 86 TRP A N 1
ATOM 705 C CA . TRP A 1 86 ? -5.412 -2.080 6.110 1.00 96.31 86 TRP A CA 1
ATOM 706 C C . TRP A 1 86 ? -6.820 -1.992 6.722 1.00 96.31 86 TRP A C 1
ATOM 708 O O . TRP A 1 86 ? -7.093 -1.040 7.446 1.00 96.31 86 TRP A O 1
ATOM 718 N N . GLU A 1 87 ? -7.704 -2.972 6.495 1.00 95.44 87 GLU A N 1
ATOM 719 C CA . GLU A 1 87 ? -9.017 -3.013 7.170 1.00 95.44 87 GLU A CA 1
ATOM 720 C C . GLU A 1 87 ? -8.874 -3.220 8.693 1.00 95.44 87 GLU A C 1
ATOM 722 O O . GLU A 1 87 ? -9.628 -2.616 9.456 1.00 95.44 87 GLU A O 1
ATOM 727 N N . GLU A 1 88 ? -7.874 -3.993 9.144 1.00 92.94 88 GLU A N 1
ATOM 728 C CA . GLU A 1 88 ? -7.506 -4.114 10.567 1.00 92.94 88 GLU A CA 1
ATOM 729 C C . GLU A 1 88 ? -7.095 -2.749 11.151 1.00 92.94 88 GLU A C 1
ATOM 731 O O . GLU A 1 88 ? -7.617 -2.342 12.185 1.00 92.94 88 GLU A O 1
ATOM 736 N N . GLU A 1 89 ? -6.247 -1.986 10.450 1.00 92.69 89 GLU A N 1
ATOM 737 C CA . GLU A 1 89 ? -5.847 -0.623 10.844 1.00 92.69 89 GLU A CA 1
ATOM 738 C C . GLU A 1 89 ? -7.024 0.373 10.862 1.00 92.69 89 GLU A C 1
ATOM 740 O O . GLU A 1 89 ? -6.983 1.365 11.587 1.00 92.69 89 GLU A O 1
ATOM 745 N N . GLN A 1 90 ? -8.086 0.132 10.082 1.00 91.75 90 GLN A N 1
ATOM 746 C CA . GLN A 1 90 ? -9.319 0.931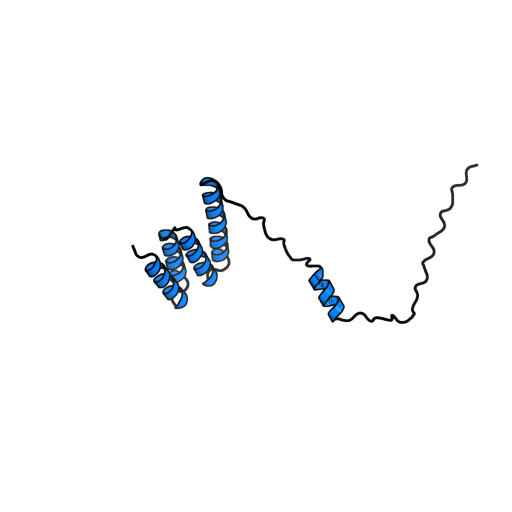 10.138 1.00 91.75 90 GLN A CA 1
ATOM 747 C C . GLN A 1 90 ? -10.240 0.558 11.314 1.00 91.75 90 GLN A C 1
ATOM 749 O O . GLN A 1 90 ? -11.228 1.263 11.537 1.00 91.75 90 GLN A O 1
ATOM 754 N N . GLY A 1 91 ? -9.942 -0.526 12.042 1.00 90.75 91 GLY A N 1
ATOM 755 C CA . GLY A 1 91 ? -10.791 -1.090 13.097 1.00 90.75 91 GLY A CA 1
ATOM 756 C C . GLY A 1 91 ? -11.959 -1.939 12.577 1.00 90.75 91 GLY A C 1
ATOM 757 O O . GLY A 1 91 ? -12.821 -2.354 13.348 1.00 90.75 91 GLY A O 1
ATOM 758 N N . GLU A 1 92 ? -12.009 -2.225 11.274 1.00 92.62 92 GLU A N 1
ATOM 759 C CA . GLU A 1 92 ? -13.120 -2.913 10.606 1.00 92.62 92 GLU A CA 1
ATOM 760 C C . GLU A 1 92 ? -12.868 -4.427 10.520 1.00 92.62 92 GLU A C 1
ATOM 762 O O . GLU A 1 92 ? -12.764 -5.021 9.443 1.00 92.62 92 GLU A O 1
ATOM 767 N N . ILE A 1 93 ? -12.793 -5.084 11.682 1.00 93.06 93 ILE A N 1
ATOM 768 C CA . ILE A 1 93 ? -12.382 -6.497 11.793 1.00 93.06 93 ILE A CA 1
ATOM 769 C C . ILE A 1 93 ? -13.311 -7.443 11.018 1.00 93.06 93 ILE A C 1
ATOM 771 O O . ILE A 1 93 ? -12.856 -8.385 10.372 1.00 93.06 93 ILE A O 1
ATOM 775 N N . ARG A 1 94 ? -14.623 -7.166 10.994 1.00 94.12 94 ARG A N 1
ATOM 776 C CA . ARG A 1 94 ? -15.590 -7.968 10.218 1.00 94.12 94 ARG A CA 1
ATOM 777 C C . ARG A 1 94 ? -15.269 -7.974 8.722 1.00 94.12 94 ARG A C 1
ATOM 779 O O . ARG A 1 94 ? -15.417 -9.004 8.069 1.00 94.12 94 ARG A O 1
ATOM 786 N N . ARG A 1 95 ? -14.819 -6.838 8.178 1.00 94.38 95 ARG A N 1
ATOM 787 C CA . ARG A 1 95 ? -14.398 -6.749 6.774 1.00 94.38 95 ARG A CA 1
ATOM 788 C C . ARG A 1 95 ? -13.068 -7.454 6.566 1.00 94.38 95 ARG A C 1
ATOM 790 O O . ARG A 1 95 ? -12.959 -8.212 5.610 1.00 94.38 95 ARG A O 1
ATOM 797 N N . ALA A 1 96 ? -12.108 -7.273 7.474 1.00 95.62 96 ALA A N 1
ATOM 798 C CA . ALA A 1 96 ? -10.831 -7.981 7.417 1.00 95.62 96 ALA A CA 1
ATOM 799 C C . ALA A 1 96 ? -11.026 -9.509 7.355 1.00 95.62 96 ALA A C 1
ATOM 801 O O . ALA A 1 96 ? -10.435 -10.150 6.487 1.00 95.62 96 ALA A O 1
ATOM 802 N N . ARG A 1 97 ? -11.925 -10.078 8.177 1.00 95.56 97 ARG A N 1
ATOM 803 C CA . ARG A 1 97 ? -12.335 -11.497 8.100 1.00 95.56 97 ARG A CA 1
ATOM 804 C C . ARG A 1 97 ? -12.831 -11.867 6.708 1.00 95.56 97 ARG A C 1
ATOM 806 O O . ARG A 1 97 ? -12.286 -12.767 6.088 1.00 95.56 97 ARG A O 1
ATOM 813 N N . SER A 1 98 ? -13.795 -11.118 6.169 1.00 96.31 98 SER A N 1
ATOM 814 C CA . SER A 1 98 ? -14.326 -11.375 4.822 1.00 96.31 98 SER A CA 1
ATOM 815 C C . SER A 1 98 ? -13.241 -11.361 3.736 1.00 96.31 98 SER A C 1
ATOM 817 O O . SER A 1 98 ? -13.302 -12.160 2.804 1.00 96.31 98 SER A O 1
ATOM 819 N N . VAL A 1 99 ? -12.235 -10.489 3.849 1.00 96.12 99 VAL A N 1
ATOM 820 C CA . VAL A 1 99 ? -11.104 -10.453 2.908 1.00 96.12 99 VAL A CA 1
ATOM 821 C C . VAL A 1 99 ? -10.210 -11.686 3.066 1.00 96.12 99 VAL A C 1
ATOM 823 O O . VAL A 1 99 ? -9.808 -12.253 2.052 1.00 96.12 99 VAL A O 1
ATOM 826 N N . TYR A 1 100 ? -9.930 -12.133 4.296 1.00 95.75 100 TYR A N 1
ATOM 827 C CA . TYR A 1 100 ? -9.177 -13.368 4.543 1.00 95.75 100 TYR A CA 1
ATOM 828 C C . TYR A 1 100 ? -9.904 -14.610 4.021 1.00 95.75 100 TYR A C 1
ATOM 830 O O . TYR A 1 100 ? -9.286 -15.395 3.311 1.00 95.75 100 TYR A O 1
ATOM 838 N N . GLU A 1 101 ? -11.205 -14.750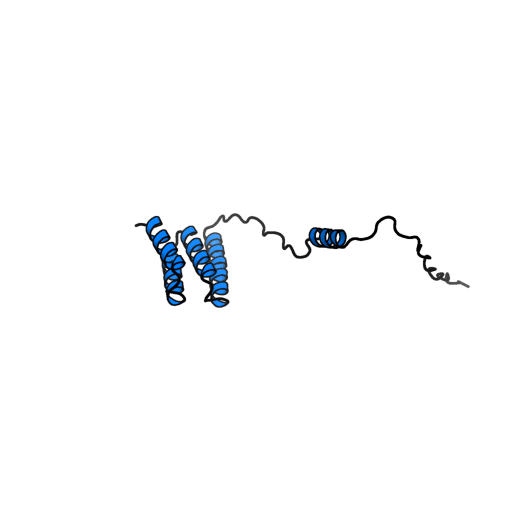 4.281 1.00 95.44 101 GLU A N 1
ATOM 839 C CA . GLU A 1 101 ? -12.012 -15.870 3.769 1.00 95.44 101 GLU A CA 1
ATOM 840 C C . GLU A 1 101 ? -11.996 -15.907 2.233 1.00 95.44 101 GLU A C 1
ATOM 842 O O . GLU A 1 101 ? -11.665 -16.921 1.625 1.00 95.44 101 GLU A O 1
ATOM 847 N N . ARG A 1 102 ? -12.211 -14.756 1.579 1.00 96.12 102 ARG A N 1
ATOM 848 C CA . ARG A 1 102 ? -12.113 -14.652 0.1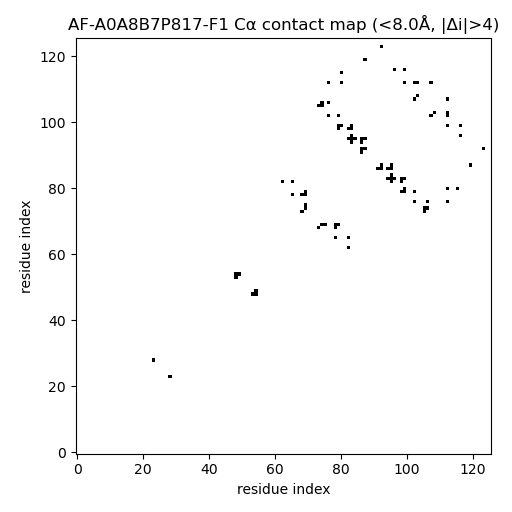12 1.00 96.12 102 ARG A CA 1
ATOM 849 C C . ARG A 1 102 ? -10.719 -14.984 -0.418 1.00 96.12 102 ARG A C 1
ATOM 851 O O . ARG A 1 102 ? -10.593 -15.471 -1.540 1.00 96.12 102 ARG A O 1
ATOM 858 N N . ALA A 1 103 ? -9.670 -14.665 0.335 1.00 95.44 103 ALA A N 1
ATOM 859 C CA . ALA A 1 103 ? -8.304 -15.007 -0.035 1.00 95.44 103 ALA A CA 1
ATOM 860 C C . ALA A 1 103 ? -8.048 -16.516 0.112 1.00 95.44 103 ALA A C 1
ATOM 862 O O . ALA A 1 103 ? -7.342 -17.090 -0.718 1.00 95.44 103 ALA A O 1
ATOM 863 N N . LEU A 1 104 ? -8.643 -17.158 1.123 1.00 95.00 104 LEU A N 1
ATOM 864 C CA . LEU A 1 104 ? -8.572 -18.603 1.344 1.00 95.00 104 LEU A CA 1
ATOM 865 C C . LEU A 1 104 ? -9.315 -19.369 0.246 1.00 95.00 104 LEU A C 1
ATOM 867 O O . LEU A 1 104 ? -8.783 -20.356 -0.252 1.00 95.00 104 LEU A O 1
ATOM 871 N N . ASP A 1 105 ? -10.457 -18.863 -0.225 1.00 94.50 105 ASP A N 1
ATOM 872 C CA . ASP A 1 105 ? -11.162 -19.425 -1.387 1.00 94.50 105 ASP A CA 1
ATOM 873 C C . ASP A 1 105 ? -10.293 -19.445 -2.657 1.00 94.50 105 ASP A C 1
ATOM 875 O O . ASP A 1 105 ? -10.495 -20.268 -3.550 1.00 94.50 105 ASP A O 1
ATOM 879 N N . VAL A 1 106 ? -9.335 -18.517 -2.769 1.00 93.06 106 VAL A N 1
ATOM 880 C CA . VAL A 1 106 ? -8.416 -18.433 -3.911 1.00 93.06 106 VAL A CA 1
ATOM 881 C C . VAL A 1 106 ? -7.188 -19.309 -3.699 1.00 93.06 106 VAL A C 1
ATOM 883 O O . VAL A 1 106 ? -6.846 -20.085 -4.588 1.00 93.06 106 VAL A O 1
ATOM 886 N N . GLU A 1 107 ? -6.512 -19.173 -2.555 1.00 91.50 107 GLU A N 1
ATOM 887 C CA . GLU A 1 107 ? -5.313 -19.947 -2.232 1.00 91.50 107 GLU A CA 1
ATOM 888 C C . GLU A 1 107 ? -5.294 -20.470 -0.792 1.00 91.50 107 GLU A C 1
ATOM 890 O O . GLU A 1 107 ? -4.527 -20.031 0.070 1.00 91.50 107 GLU A O 1
ATOM 895 N N . HIS A 1 108 ? -6.109 -21.495 -0.551 1.00 92.25 108 HIS A N 1
ATOM 896 C CA . HIS A 1 108 ? -6.198 -22.207 0.724 1.00 92.25 108 HIS A CA 1
ATOM 897 C C . HIS A 1 108 ? -4.914 -22.966 1.100 1.00 92.25 108 HIS A C 1
ATOM 899 O O . HIS A 1 108 ? -4.732 -23.330 2.261 1.00 92.25 108 HIS A O 1
ATOM 905 N N . ARG A 1 109 ? -4.011 -23.238 0.147 1.00 94.00 109 ARG A N 1
ATOM 906 C CA . ARG A 1 109 ? -2.743 -23.948 0.410 1.00 94.00 109 ARG A CA 1
ATOM 907 C C . ARG A 1 109 ? -1.649 -23.038 0.959 1.00 94.00 109 ARG A C 1
ATOM 909 O O . ARG A 1 109 ? -0.632 -23.530 1.445 1.00 94.00 109 ARG A O 1
ATOM 916 N N . ASN A 1 110 ? -1.830 -21.721 0.886 1.00 93.25 110 ASN A N 1
ATOM 917 C CA . ASN A 1 110 ? -0.825 -20.785 1.357 1.00 93.25 110 ASN A CA 1
ATOM 918 C C . ASN A 1 110 ? -0.842 -20.685 2.891 1.00 93.25 110 ASN A C 1
ATOM 920 O O . ASN A 1 110 ? -1.714 -20.056 3.487 1.00 93.25 110 ASN A O 1
ATOM 924 N N . ILE A 1 111 ? 0.173 -21.266 3.534 1.00 94.44 111 ILE A N 1
ATOM 925 C CA . ILE A 1 111 ? 0.318 -21.294 4.998 1.00 94.44 111 ILE A CA 1
ATOM 926 C C . ILE A 1 111 ? 0.411 -19.877 5.586 1.00 94.44 111 ILE A C 1
ATOM 928 O O . ILE A 1 111 ? -0.131 -19.612 6.657 1.00 94.44 111 ILE A O 1
ATOM 932 N N . THR A 1 112 ? 1.057 -18.935 4.891 1.00 94.50 112 THR A N 1
ATOM 933 C CA . THR A 1 112 ? 1.212 -17.555 5.377 1.00 94.50 112 THR A CA 1
ATOM 934 C C . THR A 1 112 ? -0.134 -16.862 5.561 1.00 94.50 112 THR A C 1
ATOM 936 O O . THR A 1 112 ? -0.281 -16.064 6.486 1.00 94.50 112 THR A O 1
ATOM 939 N N . LEU A 1 113 ? -1.120 -17.175 4.717 1.00 94.94 113 LEU A N 1
ATOM 940 C CA . LEU A 1 113 ? -2.457 -16.601 4.817 1.00 94.94 113 LEU A CA 1
ATOM 941 C C . LEU A 1 113 ? -3.159 -17.053 6.104 1.00 94.94 113 LEU A C 1
ATOM 943 O O . LEU A 1 113 ? -3.650 -16.212 6.853 1.00 94.94 113 LEU A O 1
ATOM 947 N N . TRP A 1 114 ? -3.105 -18.353 6.405 1.00 95.31 114 TRP A N 1
ATOM 948 C CA . TRP A 1 114 ? -3.625 -18.920 7.652 1.00 95.31 114 TRP A CA 1
ATOM 949 C C . TRP A 1 114 ? -2.945 -18.337 8.888 1.00 95.31 114 TRP A C 1
ATOM 951 O O . TRP A 1 114 ? -3.625 -17.927 9.826 1.00 95.31 114 TRP A O 1
ATOM 961 N N . LEU A 1 115 ? -1.609 -18.251 8.878 1.00 95.44 115 LEU A N 1
ATOM 962 C CA . LEU A 1 115 ? -0.852 -17.687 9.996 1.00 95.44 115 LEU A CA 1
ATOM 963 C C . LEU A 1 115 ? -1.247 -16.232 10.255 1.00 95.44 115 LEU A C 1
ATOM 965 O O . LEU A 1 115 ? -1.528 -15.864 11.391 1.00 95.44 115 LEU A O 1
ATOM 969 N N . LYS A 1 116 ? -1.321 -15.407 9.204 1.00 94.81 116 LYS A N 1
ATOM 970 C CA . LYS A 1 116 ? -1.696 -13.993 9.341 1.00 94.81 116 LYS A CA 1
ATOM 971 C C . LYS A 1 116 ? -3.143 -13.813 9.778 1.00 94.81 116 LYS A C 1
ATOM 973 O O . LYS A 1 116 ? -3.418 -12.901 10.557 1.00 94.81 116 LYS A O 1
ATOM 978 N N . TYR A 1 117 ? -4.039 -14.682 9.323 1.00 95.06 117 TYR A N 1
ATOM 979 C CA . TYR A 1 117 ? -5.430 -14.649 9.746 1.00 95.06 117 TYR A CA 1
ATOM 980 C C . TYR A 1 117 ? -5.579 -15.010 11.230 1.00 95.06 117 TYR A C 1
ATOM 982 O O . TYR A 1 117 ? -6.170 -14.247 11.991 1.00 95.06 117 TYR A O 1
ATOM 990 N N . ALA A 1 118 ? -4.948 -16.102 11.669 1.00 94.69 118 ALA A N 1
ATOM 991 C CA . ALA A 1 118 ? -4.932 -16.500 13.073 1.00 94.69 118 ALA A CA 1
ATOM 992 C C . ALA A 1 118 ? -4.271 -15.438 13.970 1.00 94.69 118 ALA A C 1
ATOM 994 O O . ALA A 1 118 ? -4.791 -15.119 15.036 1.00 94.69 118 ALA A O 1
ATOM 995 N N . GLU A 1 119 ? -3.150 -14.846 13.538 1.00 93.62 119 GLU A N 1
ATOM 996 C CA . GLU A 1 119 ? -2.507 -13.729 14.241 1.00 93.62 119 GLU A CA 1
ATOM 997 C C . GLU A 1 119 ? -3.450 -12.532 14.419 1.00 93.62 119 GLU A C 1
ATOM 999 O O . GLU A 1 119 ? -3.465 -11.927 15.491 1.00 93.62 119 GLU A O 1
ATOM 1004 N N . MET A 1 120 ? -4.221 -12.185 13.384 1.00 93.56 120 MET A N 1
ATOM 1005 C CA . MET A 1 120 ? -5.194 -11.093 13.441 1.00 93.56 120 MET A CA 1
ATOM 1006 C C . MET A 1 120 ? -6.302 -11.401 14.456 1.00 93.56 120 MET A C 1
ATOM 1008 O O . MET A 1 120 ? -6.539 -10.593 15.351 1.00 93.56 120 MET A O 1
ATOM 1012 N N . GLU A 1 121 ? -6.891 -12.598 14.417 1.00 92.56 121 GLU A N 1
ATOM 1013 C CA . GLU A 1 121 ? -7.910 -13.013 15.395 1.00 92.56 121 GLU A CA 1
ATOM 1014 C C . GLU A 1 121 ? -7.376 -13.044 16.835 1.00 92.56 121 GLU A C 1
ATOM 1016 O O . GLU A 1 121 ? -8.077 -12.659 17.768 1.00 92.56 121 GLU A O 1
ATOM 1021 N N . MET A 1 122 ? -6.117 -13.446 17.039 1.00 92.19 122 MET A N 1
ATOM 1022 C CA . MET A 1 122 ? -5.497 -13.431 18.366 1.00 92.19 122 MET A CA 1
ATOM 1023 C C . MET A 1 122 ? -5.305 -12.013 18.914 1.00 92.19 122 MET A C 1
ATOM 1025 O O . MET A 1 122 ? -5.492 -11.805 20.114 1.00 92.19 122 MET A O 1
ATOM 1029 N N . ARG A 1 123 ? -4.940 -11.044 18.062 1.00 87.94 123 ARG A N 1
ATOM 1030 C CA . ARG A 1 123 ? -4.827 -9.625 18.448 1.00 87.94 123 ARG A CA 1
ATOM 1031 C C . ARG A 1 123 ? -6.190 -8.997 18.714 1.00 87.94 123 ARG A C 1
ATOM 1033 O O . ARG A 1 123 ? -6.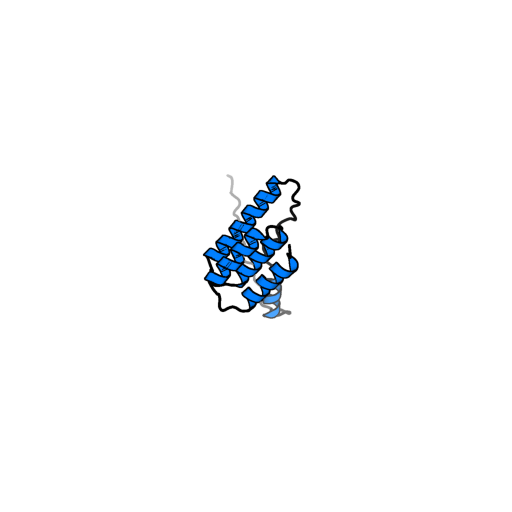318 -8.179 19.618 1.00 87.94 123 ARG A O 1
ATOM 1040 N N . CYS A 1 124 ? -7.188 -9.382 17.928 1.00 82.06 124 CYS A N 1
ATOM 1041 C CA . CYS A 1 124 ? -8.538 -8.836 17.982 1.00 82.06 124 CYS A CA 1
ATOM 1042 C C . CYS A 1 124 ? -9.478 -9.627 18.900 1.00 82.06 124 CYS A C 1
ATOM 1044 O O . CYS A 1 124 ? -10.689 -9.425 18.795 1.00 82.06 124 CYS A O 1
ATOM 1046 N N . LYS A 1 125 ? -8.942 -10.507 19.768 1.00 66.19 125 LYS A N 1
ATOM 1047 C CA . LYS A 1 125 ? -9.708 -11.309 20.735 1.00 66.19 125 LYS A CA 1
ATOM 1048 C C . LYS A 1 125 ? -10.780 -10.447 21.410 1.00 66.19 125 LYS A C 1
ATOM 1050 O O . LYS A 1 125 ? -10.461 -9.559 22.199 1.00 66.19 125 LYS A O 1
ATOM 1055 N N . GLN A 1 126 ? -12.029 -10.729 21.049 1.00 52.50 126 GLN A N 1
ATOM 1056 C CA . GLN A 1 126 ? -13.229 -10.363 21.795 1.00 52.50 126 GLN A CA 1
ATOM 1057 C C . GLN A 1 126 ? -13.497 -11.421 22.855 1.00 52.50 126 GLN A C 1
ATOM 1059 O O . GLN A 1 126 ? -13.248 -12.614 22.559 1.00 52.50 126 GLN A O 1
#

InterPro domains:
  IPR003107 HAT (Half-A-TPR) repeat [SM00386] (57-89)
  IPR003107 HAT (Half-A-TPR) repeat [SM00386] (91-123)
  IPR011990 Tetratricopeptide-like helical domain superfamily [G3DSA:1.25.40.10] (14-126)
  IPR011990 Tetratricopeptide-like helical domain superfamily [SSF48452] (67-125)
  IPR045075 Pre-mRNA-splicing factor Syf1-like [PTHR11246] (9-126)
  IPR055433 Pre-mRNA-splicing factor Syf1-like, N-terminal HAT-repeats domain [PF23233] (65-122)

Sequence (126 aa):
MSTKPQKMPKVAKVKDKSPAEMQITAEQLLREAKERELEIVPAPPRQKIADPEELQEYRLKKRRAFEDNIRKNRGNVSNWLKYSKWEEEQGEIRRARSVYERALDVEHRNITLWLKYAEMEMRCKQ